Protein AF-A0A5C8I9U2-F1 (afdb_monomer)

pLDDT: mean 84.99, std 19.48, range [36.69,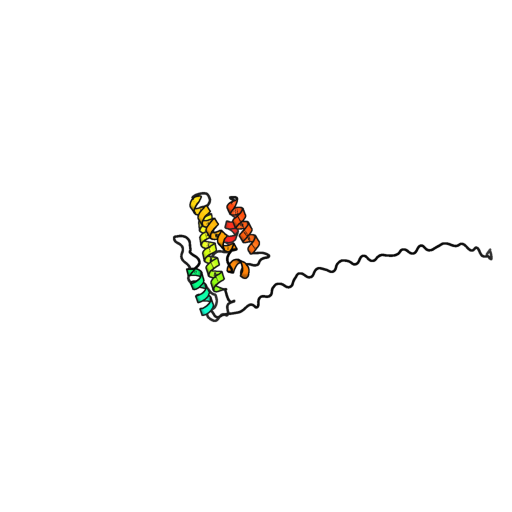 98.75]

Sequence (163 aa):
MRRIPLIGCALSAAVTLAACAVEAPDPVEPPPSAQGETTFTDFGSAVDEYWETADEFELPDGYSYPDPSFNDVSGSYQTGYGRGEAVRVWRCAWGTTYLTAFGEDPTTATEALEVFATIVDTDVFANSYDPASMQPVIRDAIERARLGDPSAMQSITDGGCPK

Foldseek 3Di:
DDDDDDDDDDDDDDDDDDDDDDDDPPPPDDPPDPPDPFDKDAPVQLQVLQVVLLVVQDAPPPDDDDRDPDDDNGDIGTVCNSNLVNVLARLLRLLVQLVVCQPPPPVSNVVSLVSSVCCLVDPCLVPVADPVPGNVLSVVCSVCVVVSHNPSSVVCNVVRHDD

Nearest PDB structures (foldseek):
  6yue-assembly1_A-2  TM=6.098E-01  e=3.152E+00  Escherichia coli K-12
  6xyn-assembly1_A-2  TM=5.085E-01  e=4.633E+00  Escherichia coli
  5jef-assembly1_B  TM=5.169E-01  e=5.773E+00  Escherichia coli K-12
  7wjh-assembly1_A  TM=2.257E-01  e=1.819E+00  Mus musculus

Secondary structure (DSSP, 8-state):
----------------------PPPPP-PPPP-------EEEHHHHHHHHHHHHHHSPPPTT--PPPP--S-TT-EEETTHHHHHHHHHHHHHHHHHHHHHTTT-HHHHHHHHHHHHGGGGSHHHHHHS-TTTHHHHHHHHHHHHHTT--HHHHHHHHHHS--

Structure (mmCIF, N/CA/C/O backbone):
data_AF-A0A5C8I9U2-F1
#
_entry.id   AF-A0A5C8I9U2-F1
#
loop_
_atom_site.group_PDB
_atom_site.id
_atom_site.type_symbol
_atom_site.label_atom_id
_atom_site.label_alt_id
_atom_site.label_comp_id
_atom_site.label_asym_id
_atom_site.label_entity_id
_atom_site.label_seq_id
_atom_site.pdbx_PDB_ins_code
_atom_site.Cartn_x
_atom_site.Cartn_y
_atom_site.Cartn_z
_atom_site.occupancy
_atom_site.B_iso_or_equiv
_atom_site.auth_seq_id
_atom_site.auth_comp_id
_atom_site.auth_asym_id
_atom_site.auth_atom_id
_atom_site.pdbx_PDB_model_num
ATOM 1 N N . MET A 1 1 ? 35.712 92.011 17.748 1.00 41.16 1 MET A N 1
ATOM 2 C CA . MET A 1 1 ? 37.177 92.168 17.595 1.00 41.16 1 MET A CA 1
ATOM 3 C C . MET A 1 1 ? 37.837 90.831 17.896 1.00 41.16 1 MET A C 1
ATOM 5 O O . MET A 1 1 ? 37.570 90.257 18.945 1.00 41.16 1 MET A O 1
ATOM 9 N N . ARG A 1 2 ? 38.572 90.287 16.918 1.00 37.69 2 ARG A N 1
ATOM 10 C CA . ARG A 1 2 ? 39.183 88.946 16.944 1.00 37.69 2 ARG A CA 1
ATOM 11 C C . ARG A 1 2 ? 40.289 88.860 18.005 1.00 37.69 2 ARG A C 1
ATOM 13 O O . ARG A 1 2 ? 41.128 89.750 18.077 1.00 37.69 2 ARG A O 1
ATOM 20 N N . ARG A 1 3 ? 40.279 87.773 18.784 1.00 36.69 3 ARG A N 1
ATOM 21 C CA . ARG A 1 3 ? 41.359 87.334 19.682 1.00 36.69 3 ARG A CA 1
ATOM 22 C C . ARG A 1 3 ? 42.290 86.368 18.931 1.00 36.69 3 ARG A C 1
ATOM 24 O O . ARG A 1 3 ? 41.822 85.584 18.110 1.00 36.69 3 ARG A O 1
ATOM 31 N N . ILE A 1 4 ? 43.579 86.439 19.241 1.00 44.41 4 ILE A N 1
ATOM 32 C CA . ILE A 1 4 ? 44.686 85.541 18.851 1.00 44.41 4 ILE A CA 1
ATOM 33 C C . ILE A 1 4 ? 45.411 85.179 20.181 1.00 44.41 4 ILE A C 1
ATOM 35 O O . ILE A 1 4 ? 45.289 85.978 21.113 1.00 44.41 4 ILE A O 1
ATOM 39 N N . PRO A 1 5 ? 46.301 84.169 20.284 1.00 55.81 5 PRO A N 1
ATOM 40 C CA . PRO A 1 5 ? 46.206 82.702 20.151 1.00 55.81 5 PRO A CA 1
ATOM 41 C C . PRO A 1 5 ? 46.567 81.974 21.483 1.00 55.81 5 PRO A C 1
ATOM 43 O O . PRO A 1 5 ? 46.798 82.626 22.492 1.00 55.81 5 PRO A O 1
ATOM 46 N N . LEU A 1 6 ? 46.689 80.635 21.428 1.00 40.41 6 LEU A N 1
ATOM 47 C CA . LEU A 1 6 ? 47.690 79.752 22.085 1.00 40.41 6 LEU A CA 1
ATOM 48 C C . LEU A 1 6 ? 47.094 78.510 22.771 1.00 40.41 6 LEU A C 1
ATOM 50 O O . LEU A 1 6 ? 46.418 78.593 23.786 1.00 40.41 6 LEU A O 1
ATOM 54 N N . ILE A 1 7 ? 47.426 77.364 22.165 1.00 47.00 7 ILE A N 1
ATOM 55 C CA . ILE A 1 7 ? 47.997 76.142 22.757 1.00 47.00 7 ILE A CA 1
ATOM 56 C C . ILE A 1 7 ? 47.433 75.708 24.118 1.00 47.00 7 ILE A C 1
ATOM 58 O O . ILE A 1 7 ? 47.770 76.258 25.162 1.00 47.00 7 ILE A O 1
ATOM 62 N N . GLY A 1 8 ? 46.704 74.592 24.096 1.00 38.62 8 GLY A N 1
ATOM 63 C CA . GLY A 1 8 ? 46.398 73.784 25.270 1.00 38.62 8 GLY A CA 1
ATOM 64 C C . GLY A 1 8 ? 46.317 72.315 24.875 1.00 38.62 8 GLY A C 1
ATOM 65 O O . GLY A 1 8 ? 45.344 71.882 24.271 1.00 38.62 8 GLY A O 1
ATOM 66 N N . CYS A 1 9 ? 47.384 71.583 25.177 1.00 42.88 9 CYS A N 1
ATOM 67 C CA . CYS A 1 9 ? 47.501 70.137 25.060 1.00 42.88 9 CYS A CA 1
ATOM 68 C C . CYS A 1 9 ? 46.466 69.460 25.975 1.00 42.88 9 CYS A C 1
ATOM 70 O O . CYS A 1 9 ? 46.429 69.761 27.167 1.00 42.88 9 CYS A O 1
ATOM 72 N N . ALA A 1 10 ? 45.654 68.544 25.451 1.00 44.31 10 ALA A N 1
ATOM 73 C CA . ALA A 1 10 ? 44.863 67.636 26.274 1.00 44.31 10 ALA A CA 1
ATOM 74 C C . ALA A 1 10 ? 44.804 66.263 25.602 1.00 44.31 10 ALA A C 1
ATOM 76 O O . ALA A 1 10 ? 44.200 66.087 24.545 1.00 44.31 10 ALA A O 1
ATOM 77 N N . LEU A 1 11 ? 45.484 65.309 26.239 1.00 45.66 11 LEU A N 1
ATOM 78 C CA . LEU A 1 11 ? 45.373 63.880 25.992 1.00 45.66 11 LEU A CA 1
ATOM 79 C C . LEU A 1 11 ? 43.903 63.452 26.034 1.00 45.66 11 LEU A C 1
ATOM 81 O O . LEU A 1 11 ? 43.177 63.804 26.963 1.00 45.66 11 LEU A O 1
ATOM 85 N N . SER A 1 12 ? 43.493 62.596 25.106 1.00 43.91 12 SER A N 1
ATOM 86 C CA . SER A 1 12 ? 42.383 61.671 25.332 1.00 43.91 12 SER A CA 1
ATOM 87 C C . SER A 1 12 ? 42.635 60.402 24.532 1.00 43.91 12 SER A C 1
ATOM 89 O O . SER A 1 12 ? 42.753 60.423 23.310 1.00 43.91 12 SER A O 1
ATOM 91 N N . ALA A 1 13 ? 42.800 59.311 25.275 1.00 44.81 13 ALA A N 1
ATOM 92 C CA . ALA A 1 13 ? 42.999 57.966 24.777 1.00 44.81 13 ALA A CA 1
ATOM 93 C C . ALA A 1 13 ? 41.774 57.517 23.968 1.00 44.81 13 ALA A C 1
ATOM 95 O O . ALA A 1 13 ? 40.656 57.508 24.483 1.00 44.81 13 ALA A O 1
ATOM 96 N N . ALA A 1 14 ? 41.985 57.134 22.710 1.00 48.16 14 ALA A N 1
ATOM 97 C CA . ALA A 1 14 ? 40.967 56.464 21.917 1.00 48.16 14 ALA A CA 1
ATOM 98 C C . ALA A 1 14 ? 40.978 54.971 22.273 1.00 48.16 14 ALA A C 1
ATOM 100 O O . ALA A 1 14 ? 41.918 54.244 21.959 1.00 48.16 14 ALA A O 1
ATOM 101 N N . VAL A 1 15 ? 39.929 54.543 22.971 1.00 48.91 15 VAL A N 1
ATOM 102 C CA . VAL A 1 15 ? 39.590 53.141 23.223 1.00 48.91 15 VAL A CA 1
ATOM 103 C C . VAL A 1 15 ? 39.311 52.474 21.874 1.00 48.91 15 VAL A C 1
ATOM 105 O O . VAL A 1 15 ? 38.362 52.841 21.183 1.00 48.91 15 VAL A O 1
ATOM 108 N N . THR A 1 16 ? 40.137 51.510 21.473 1.00 52.38 16 THR A N 1
ATOM 109 C CA . THR A 1 16 ? 39.887 50.690 20.284 1.00 52.38 16 THR A CA 1
ATOM 110 C C . THR A 1 16 ? 38.820 49.652 20.611 1.00 52.38 16 THR A C 1
ATOM 112 O O . THR A 1 16 ? 39.087 48.687 21.326 1.00 52.38 16 THR A O 1
ATOM 115 N N . LEU A 1 17 ? 37.607 49.853 20.097 1.00 49.97 17 LEU A N 1
ATOM 116 C CA . LEU A 1 17 ? 36.576 48.819 20.051 1.00 49.97 17 LEU A CA 1
ATOM 117 C C . LEU A 1 17 ? 37.021 47.738 19.059 1.00 49.97 17 LEU A C 1
ATOM 119 O O . LEU A 1 17 ? 36.968 47.932 17.846 1.00 49.97 17 LEU A O 1
ATOM 123 N N . ALA A 1 18 ? 37.485 46.607 19.589 1.00 49.78 18 ALA A N 1
ATOM 124 C CA . ALA A 1 18 ? 37.648 45.377 18.833 1.00 49.78 18 ALA A CA 1
ATOM 125 C C . ALA A 1 18 ? 36.252 44.867 18.441 1.00 49.78 18 ALA A C 1
ATOM 127 O O . ALA A 1 18 ? 35.502 44.367 19.277 1.00 49.78 18 ALA A O 1
ATOM 128 N N . ALA A 1 19 ? 35.884 45.044 17.174 1.00 46.66 19 ALA A N 1
ATOM 129 C CA . ALA A 1 19 ? 34.732 44.378 16.590 1.00 46.66 19 ALA A CA 1
ATOM 130 C C . ALA A 1 19 ? 35.114 42.913 16.333 1.00 46.66 19 ALA A C 1
ATOM 132 O O . ALA A 1 19 ? 35.818 42.613 15.371 1.00 46.66 19 ALA A O 1
ATOM 133 N N . CYS A 1 20 ? 34.683 42.001 17.204 1.00 47.47 20 CYS A N 1
ATOM 134 C CA . CYS A 1 20 ? 34.668 40.581 16.872 1.00 47.47 20 CYS A CA 1
ATOM 135 C C . CYS A 1 20 ? 33.557 40.360 15.842 1.00 47.47 20 CYS A C 1
ATOM 137 O O . CYS A 1 20 ? 32.375 40.462 16.171 1.00 47.47 20 CYS A O 1
ATOM 139 N N . ALA A 1 21 ? 33.939 40.094 14.596 1.00 52.28 21 ALA A N 1
ATOM 140 C CA . ALA A 1 21 ? 33.034 39.527 13.613 1.00 52.28 21 ALA A CA 1
ATOM 141 C C . ALA A 1 21 ? 32.638 38.127 14.101 1.00 52.28 21 ALA A C 1
ATOM 143 O O . ALA A 1 21 ? 33.490 37.254 14.248 1.00 52.28 21 ALA A O 1
ATOM 144 N N . VAL A 1 22 ? 31.358 37.935 14.417 1.00 55.78 22 VAL A N 1
ATOM 145 C CA . VAL A 1 22 ? 30.784 36.597 14.550 1.00 55.78 22 VAL A CA 1
ATOM 146 C C . VAL A 1 22 ? 30.553 36.092 13.131 1.00 55.78 22 VAL A C 1
ATOM 148 O O . VAL A 1 22 ? 29.721 36.625 12.399 1.00 55.78 22 VAL A O 1
ATOM 151 N N . GLU A 1 23 ? 31.371 35.135 12.708 1.00 53.09 23 GLU A N 1
ATOM 152 C CA . GLU A 1 23 ? 31.160 34.386 11.474 1.00 53.09 23 GLU A CA 1
ATOM 153 C C . GLU A 1 23 ? 29.807 33.675 11.608 1.00 53.09 23 GLU A C 1
ATOM 155 O O . GLU A 1 23 ? 29.576 32.922 12.558 1.00 53.09 23 GLU A O 1
ATOM 160 N N . ALA A 1 24 ? 28.863 34.000 10.724 1.00 62.84 24 ALA A N 1
ATOM 161 C CA . ALA A 1 24 ? 27.627 33.241 10.628 1.00 62.84 24 ALA A CA 1
ATOM 162 C C . ALA A 1 24 ? 27.997 31.816 10.185 1.00 62.84 24 ALA A C 1
ATOM 164 O O . ALA A 1 24 ? 28.812 31.689 9.271 1.00 62.84 24 ALA A O 1
ATOM 165 N N . PRO A 1 25 ? 27.447 30.757 10.804 1.00 57.41 25 PRO A N 1
ATOM 166 C CA . PRO A 1 25 ? 27.658 29.411 10.295 1.00 57.41 25 PRO A CA 1
ATOM 167 C C . PRO A 1 25 ? 27.142 29.349 8.856 1.00 57.41 25 PRO A C 1
ATOM 169 O O . PRO A 1 25 ? 26.050 29.853 8.570 1.00 57.41 25 PRO A O 1
ATOM 172 N N . ASP A 1 26 ? 27.946 28.765 7.969 1.00 60.09 26 ASP A N 1
ATOM 173 C CA . ASP A 1 26 ? 27.575 28.539 6.578 1.00 60.09 26 ASP A CA 1
ATOM 174 C C . ASP A 1 26 ? 26.189 27.876 6.489 1.00 60.09 26 ASP A C 1
ATOM 176 O O . ASP A 1 26 ? 25.850 27.034 7.335 1.00 60.09 26 ASP A O 1
ATOM 180 N N . PRO A 1 27 ? 25.364 28.225 5.483 1.00 62.94 27 PRO A N 1
ATOM 181 C CA . PRO A 1 27 ? 24.140 27.490 5.220 1.00 62.94 27 PRO A CA 1
ATOM 182 C C . PRO A 1 27 ? 24.511 26.021 5.014 1.00 62.94 27 PRO A C 1
ATOM 184 O O . PRO A 1 27 ? 25.285 25.697 4.117 1.00 62.94 27 PRO A O 1
ATOM 187 N N . VAL A 1 28 ? 23.975 25.135 5.855 1.00 65.06 28 VAL A N 1
ATOM 188 C CA . VAL A 1 28 ? 24.102 23.691 5.659 1.00 65.06 28 VAL A CA 1
ATOM 189 C C . VAL A 1 28 ? 23.415 23.371 4.337 1.00 65.06 28 VAL A C 1
ATOM 191 O O . VAL A 1 28 ? 22.186 23.404 4.252 1.00 65.06 28 VAL A O 1
ATOM 194 N N . GLU A 1 29 ? 24.206 23.124 3.292 1.00 59.38 29 GLU A N 1
ATOM 195 C CA . GLU A 1 29 ? 23.687 22.580 2.044 1.00 59.38 29 GLU A CA 1
ATOM 196 C C . GLU A 1 29 ? 22.969 21.265 2.379 1.00 59.38 29 GLU A C 1
ATOM 198 O O . GLU A 1 29 ? 23.540 20.420 3.081 1.00 59.38 29 GLU A O 1
ATOM 203 N N . PRO A 1 30 ? 21.704 21.083 1.955 1.00 63.03 30 PRO A N 1
ATOM 204 C CA . PRO A 1 30 ? 21.040 19.806 2.140 1.00 63.03 30 PRO A CA 1
ATOM 205 C C . PRO A 1 30 ? 21.896 18.720 1.475 1.00 63.03 30 PRO A C 1
ATOM 207 O O . PRO A 1 30 ? 22.468 18.970 0.408 1.00 63.03 30 PRO A O 1
ATOM 210 N N . PRO A 1 31 ? 22.022 17.529 2.089 1.00 57.94 31 PRO A N 1
ATOM 211 C CA . PRO A 1 31 ? 22.782 16.448 1.482 1.00 57.94 31 PRO A CA 1
ATOM 212 C C . PRO A 1 31 ? 22.237 16.194 0.071 1.00 57.94 31 PRO A C 1
ATOM 214 O O . PRO A 1 31 ? 21.021 16.294 -0.129 1.0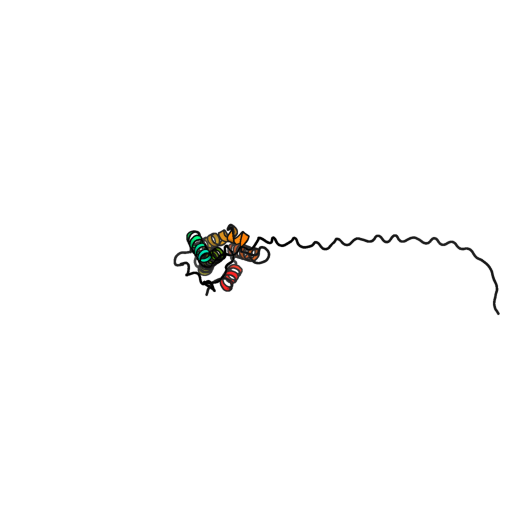0 57.94 31 PRO A O 1
ATOM 217 N N . PRO A 1 32 ? 23.103 15.885 -0.910 1.00 51.41 32 PRO A N 1
ATOM 218 C CA . PRO A 1 32 ? 22.634 15.546 -2.241 1.00 51.41 32 PRO A CA 1
ATOM 219 C C . PRO A 1 32 ? 21.628 14.406 -2.103 1.00 51.41 32 PRO A C 1
ATOM 221 O O . PRO A 1 32 ? 21.931 13.386 -1.478 1.00 51.41 32 PRO A O 1
ATOM 224 N N . SER A 1 33 ? 20.423 14.598 -2.648 1.00 52.72 33 SER A N 1
ATOM 225 C CA . SER A 1 33 ? 19.446 13.524 -2.794 1.00 52.72 33 SER A CA 1
ATOM 226 C C . SER A 1 33 ? 20.183 12.315 -3.355 1.00 52.72 33 SER A C 1
ATOM 228 O O . SER A 1 33 ? 20.917 12.462 -4.333 1.00 52.72 33 SER A O 1
ATOM 230 N N . ALA A 1 34 ? 20.050 11.152 -2.720 1.00 48.09 34 ALA A N 1
ATOM 231 C CA . ALA A 1 34 ? 20.630 9.921 -3.230 1.00 48.09 34 ALA A CA 1
ATOM 232 C C . ALA A 1 34 ? 20.026 9.657 -4.617 1.00 48.09 34 ALA A C 1
ATOM 234 O O . ALA A 1 34 ? 18.915 9.151 -4.744 1.00 48.09 34 ALA A O 1
ATOM 235 N N . GLN A 1 35 ? 20.730 10.085 -5.661 1.00 45.53 35 GLN A N 1
ATOM 236 C CA . GLN A 1 35 ? 20.376 9.829 -7.046 1.00 45.53 35 GLN A CA 1
ATOM 237 C C . GLN A 1 35 ? 20.776 8.383 -7.323 1.00 45.53 35 GLN A C 1
ATOM 239 O O . GLN A 1 35 ? 21.864 8.116 -7.827 1.00 45.53 35 GLN A O 1
ATOM 244 N N . GLY A 1 36 ? 19.925 7.437 -6.921 1.00 55.69 36 GLY A N 1
ATOM 245 C CA . GLY A 1 36 ? 19.973 6.105 -7.509 1.00 55.69 36 GLY A CA 1
ATOM 246 C C . GLY A 1 36 ? 19.811 6.268 -9.017 1.00 55.69 36 GLY A C 1
ATOM 247 O O . GLY A 1 36 ? 18.911 6.985 -9.461 1.00 55.69 36 GLY A O 1
ATOM 248 N N . GLU A 1 37 ? 20.712 5.682 -9.806 1.00 62.75 37 GLU A N 1
ATOM 249 C CA . GLU A 1 37 ? 20.585 5.706 -11.261 1.00 62.75 37 GLU A CA 1
ATOM 250 C C . GLU A 1 37 ? 19.232 5.090 -11.631 1.00 62.75 37 GLU A C 1
ATOM 252 O O . GLU A 1 37 ? 18.994 3.901 -11.424 1.00 62.75 37 GLU A O 1
ATOM 257 N N . THR A 1 38 ? 18.310 5.918 -12.123 1.00 76.56 38 THR A N 1
ATOM 258 C CA . THR A 1 38 ? 17.012 5.438 -12.593 1.00 76.56 38 THR A CA 1
ATOM 259 C C . THR A 1 38 ? 17.254 4.615 -13.850 1.00 76.56 38 THR A C 1
ATOM 261 O O . THR A 1 38 ? 17.631 5.157 -14.891 1.00 76.56 38 THR A O 1
ATOM 264 N N . THR A 1 39 ? 17.068 3.302 -13.747 1.00 90.81 39 THR A N 1
ATOM 265 C CA . THR A 1 39 ? 17.128 2.393 -14.891 1.00 90.81 39 THR A CA 1
ATOM 266 C C . THR A 1 39 ? 15.741 2.230 -15.498 1.00 90.81 39 THR A C 1
ATOM 268 O O . THR A 1 39 ? 14.724 2.399 -14.821 1.00 90.81 39 THR A O 1
ATOM 271 N N . PHE A 1 40 ? 15.710 1.947 -16.797 1.00 94.00 40 PHE A N 1
ATOM 272 C CA . PHE A 1 40 ? 14.480 1.802 -17.561 1.00 94.00 40 PHE A CA 1
ATOM 273 C C . PHE A 1 40 ? 14.417 0.434 -18.242 1.00 94.00 40 PHE A C 1
ATOM 275 O O . PHE A 1 40 ? 15.450 -0.117 -18.626 1.00 94.00 40 PHE A O 1
ATOM 282 N N . THR A 1 41 ? 13.200 -0.065 -18.418 1.00 94.25 41 THR A N 1
ATOM 283 C CA . THR A 1 41 ? 12.862 -1.362 -18.997 1.00 94.25 41 THR A CA 1
ATOM 284 C C . THR A 1 41 ? 11.687 -1.242 -19.974 1.00 94.25 41 THR A C 1
ATOM 286 O O . THR A 1 41 ? 11.048 -0.189 -20.078 1.00 94.25 41 THR A O 1
ATOM 289 N N . ASP A 1 42 ? 11.423 -2.295 -20.740 1.00 94.69 42 ASP A N 1
ATOM 290 C CA . ASP A 1 42 ? 10.317 -2.345 -21.696 1.00 94.69 42 ASP A CA 1
ATOM 291 C C . ASP A 1 42 ? 8.989 -2.779 -21.045 1.00 94.69 42 ASP A C 1
ATOM 293 O O . ASP A 1 42 ? 8.939 -3.218 -19.896 1.00 94.69 42 ASP A O 1
ATOM 297 N N . PHE A 1 43 ? 7.894 -2.658 -21.801 1.00 94.62 43 PHE A N 1
ATOM 298 C CA . PHE A 1 43 ? 6.555 -3.039 -21.348 1.00 94.62 43 PHE A CA 1
ATOM 299 C C . PHE A 1 43 ? 6.455 -4.503 -20.901 1.00 94.62 43 PHE A C 1
ATOM 301 O O . PHE A 1 43 ? 5.823 -4.769 -19.883 1.00 94.62 43 PHE A O 1
ATOM 308 N N . GLY A 1 44 ? 7.056 -5.443 -21.640 1.00 95.50 44 GLY A N 1
ATOM 309 C CA . GLY A 1 44 ? 6.986 -6.868 -21.311 1.00 95.50 44 GLY A CA 1
ATOM 310 C C . GLY A 1 44 ? 7.623 -7.141 -19.955 1.00 95.50 44 GLY A C 1
ATOM 311 O O . GLY A 1 44 ? 6.978 -7.702 -19.078 1.00 95.50 44 GLY A O 1
ATOM 312 N N . SER A 1 45 ? 8.825 -6.608 -19.745 1.00 96.50 45 SER A N 1
ATOM 313 C CA . SER A 1 45 ? 9.523 -6.699 -18.461 1.00 96.50 45 SER A CA 1
ATOM 314 C C . SER A 1 45 ? 8.730 -6.076 -17.301 1.00 96.50 45 SER A C 1
ATOM 316 O O . SER A 1 45 ? 8.678 -6.648 -16.218 1.00 96.50 45 SER A O 1
ATOM 318 N N . ALA A 1 46 ? 8.070 -4.929 -17.507 1.00 96.25 46 ALA A N 1
ATOM 319 C CA . ALA A 1 46 ? 7.218 -4.328 -16.476 1.00 96.25 46 ALA A CA 1
ATOM 320 C C . ALA A 1 46 ? 5.967 -5.179 -16.172 1.00 96.25 46 ALA A C 1
ATOM 322 O O . ALA A 1 46 ? 5.496 -5.208 -15.037 1.00 96.25 46 ALA A O 1
ATOM 323 N N . VAL A 1 47 ? 5.400 -5.861 -17.172 1.00 97.00 47 VAL A N 1
ATOM 324 C CA . VAL A 1 47 ? 4.274 -6.789 -16.971 1.00 97.00 47 VAL A CA 1
ATOM 325 C C . VAL A 1 47 ? 4.726 -8.040 -16.220 1.00 97.00 47 VAL A C 1
ATOM 327 O O . VAL A 1 47 ? 4.013 -8.485 -15.321 1.00 97.00 47 VAL A O 1
ATOM 330 N N . ASP A 1 48 ? 5.909 -8.567 -16.532 1.00 97.62 48 ASP A N 1
ATOM 331 C CA . ASP A 1 48 ? 6.490 -9.704 -15.814 1.00 97.62 48 ASP A CA 1
ATOM 332 C C . ASP A 1 48 ? 6.740 -9.339 -14.340 1.00 97.62 48 ASP A C 1
ATOM 334 O O . ASP A 1 48 ? 6.272 -10.048 -13.452 1.00 97.62 48 ASP A O 1
ATOM 338 N N . GLU A 1 49 ? 7.340 -8.171 -14.061 1.00 96.94 49 GLU A N 1
ATOM 339 C CA . GLU A 1 49 ? 7.512 -7.658 -12.690 1.00 96.94 49 GLU A CA 1
ATOM 340 C C . GLU A 1 49 ? 6.186 -7.596 -11.912 1.00 96.94 49 GLU A C 1
ATOM 342 O O . GLU A 1 49 ? 6.151 -7.894 -10.716 1.00 96.94 49 GLU A O 1
ATOM 347 N N . TYR A 1 50 ? 5.099 -7.176 -12.570 1.00 97.62 50 TYR A N 1
ATOM 348 C CA . TYR A 1 50 ? 3.778 -7.081 -11.950 1.00 97.62 50 TYR A CA 1
ATOM 349 C C . TYR A 1 50 ? 3.253 -8.455 -11.532 1.00 97.62 50 TYR A C 1
ATOM 351 O O . TYR A 1 50 ? 2.840 -8.621 -10.385 1.00 97.62 50 TYR A O 1
ATOM 359 N N . TRP A 1 51 ? 3.284 -9.437 -12.436 1.00 98.25 51 TRP A N 1
ATOM 360 C CA . TRP A 1 51 ? 2.740 -10.765 -12.154 1.00 98.25 51 TRP A CA 1
ATOM 361 C C . TRP A 1 51 ? 3.619 -11.580 -11.204 1.00 98.25 51 TRP A C 1
ATOM 363 O O . TRP A 1 51 ? 3.078 -12.233 -10.319 1.00 98.25 51 TRP A O 1
ATOM 373 N N . GLU A 1 52 ? 4.947 -11.474 -11.297 1.00 98.00 52 GLU A N 1
ATOM 374 C CA . GLU A 1 52 ? 5.855 -12.084 -10.312 1.00 98.00 52 GLU A CA 1
ATOM 375 C C . GLU A 1 52 ? 5.586 -11.541 -8.902 1.00 98.00 52 GLU A C 1
ATOM 377 O O . GLU A 1 52 ? 5.498 -12.297 -7.940 1.00 98.00 52 GLU A O 1
ATOM 382 N N . THR A 1 53 ? 5.374 -10.228 -8.779 1.00 97.62 53 THR A N 1
ATOM 383 C CA . THR A 1 53 ? 5.029 -9.613 -7.490 1.00 97.62 53 THR A CA 1
ATOM 384 C C . THR A 1 53 ? 3.629 -10.025 -7.026 1.00 97.62 53 THR A C 1
ATOM 386 O O . THR A 1 53 ? 3.407 -10.224 -5.835 1.00 97.62 53 THR A O 1
ATOM 389 N N . ALA A 1 54 ? 2.670 -10.165 -7.943 1.00 97.62 54 ALA A N 1
ATOM 390 C CA . ALA A 1 54 ? 1.317 -10.614 -7.621 1.00 97.62 54 ALA A CA 1
ATOM 391 C C . ALA A 1 54 ? 1.280 -12.044 -7.051 1.00 97.62 54 ALA A C 1
ATOM 393 O O . ALA A 1 54 ? 0.438 -12.334 -6.203 1.00 97.62 54 ALA A O 1
ATOM 394 N N . ASP A 1 55 ? 2.207 -12.910 -7.467 1.00 97.31 55 ASP A N 1
ATOM 395 C CA . ASP A 1 55 ? 2.355 -14.262 -6.915 1.00 97.31 55 ASP A CA 1
ATOM 396 C C . ASP A 1 55 ? 2.936 -14.260 -5.484 1.00 97.31 55 ASP A C 1
ATOM 398 O O . ASP A 1 55 ? 2.689 -15.190 -4.715 1.00 97.31 55 ASP A O 1
ATOM 402 N N . GLU A 1 56 ? 3.692 -13.224 -5.106 1.00 96.00 56 GLU A N 1
ATOM 403 C CA . GLU A 1 56 ? 4.287 -13.077 -3.768 1.00 96.00 56 GLU A CA 1
ATOM 404 C C . GLU A 1 56 ? 3.352 -12.384 -2.762 1.00 96.00 56 GLU A C 1
ATOM 406 O O . GLU A 1 56 ? 3.419 -12.648 -1.558 1.00 96.00 56 GLU A O 1
ATOM 411 N N . PHE A 1 57 ? 2.489 -11.485 -3.237 1.00 97.12 57 PHE A N 1
ATOM 412 C CA . PHE A 1 57 ? 1.641 -10.633 -2.405 1.00 97.12 57 PHE A CA 1
ATOM 413 C C . PHE A 1 57 ? 0.186 -11.126 -2.395 1.00 97.12 57 PHE A C 1
ATOM 415 O O . PHE A 1 57 ? -0.656 -10.698 -3.177 1.00 97.12 57 PHE A O 1
ATOM 422 N N . GLU A 1 58 ? -0.151 -12.005 -1.452 1.00 97.62 58 GLU A N 1
ATOM 423 C CA . GLU A 1 58 ? -1.503 -12.570 -1.364 1.00 97.62 58 GLU A CA 1
ATOM 424 C C . GLU A 1 58 ? -2.577 -11.499 -1.077 1.00 97.62 58 GLU A C 1
ATOM 426 O O . GLU A 1 58 ? -2.461 -10.675 -0.159 1.00 97.62 58 GLU A O 1
ATOM 431 N N . LEU A 1 59 ? -3.647 -11.520 -1.877 1.00 98.31 59 LEU A N 1
ATOM 432 C CA . LEU A 1 59 ? -4.818 -10.660 -1.710 1.00 98.31 59 LEU A CA 1
ATOM 433 C C . LEU A 1 59 ? -5.811 -11.256 -0.697 1.00 98.31 59 LEU A C 1
ATOM 435 O O . LEU A 1 59 ? -5.854 -12.473 -0.527 1.00 98.31 59 LEU A O 1
ATOM 439 N N . PRO A 1 60 ? -6.652 -10.421 -0.059 1.00 97.88 60 PRO A N 1
ATOM 440 C CA . PRO A 1 60 ? -7.728 -10.915 0.790 1.00 97.88 60 PRO A CA 1
ATOM 441 C C . PRO A 1 60 ? -8.745 -11.745 -0.004 1.00 97.88 60 PRO A C 1
ATOM 443 O O . PRO A 1 60 ? -8.915 -11.568 -1.214 1.00 97.88 60 PRO A O 1
ATOM 446 N N . ASP A 1 61 ? -9.475 -12.611 0.699 1.00 95.25 61 ASP A N 1
ATOM 447 C CA . ASP A 1 61 ? -10.512 -13.453 0.101 1.00 95.25 61 ASP A CA 1
ATOM 448 C C . ASP A 1 61 ? -11.497 -12.640 -0.755 1.00 95.25 61 ASP A C 1
ATOM 450 O O . ASP A 1 61 ? -12.025 -11.604 -0.346 1.00 95.25 61 ASP A O 1
ATOM 454 N N . GLY A 1 62 ? -11.770 -13.139 -1.962 1.00 94.50 62 GLY A N 1
ATOM 455 C CA . GLY A 1 62 ? -12.694 -12.507 -2.907 1.00 94.50 62 GLY A CA 1
ATOM 456 C C . GLY A 1 62 ? -12.090 -11.389 -3.763 1.00 94.50 62 GLY A C 1
ATOM 457 O O . GLY A 1 62 ? -12.798 -10.860 -4.621 1.00 94.50 62 GLY A O 1
ATOM 458 N N . TYR A 1 63 ? -10.808 -11.058 -3.587 1.00 96.69 63 TYR A N 1
ATOM 459 C CA . TYR A 1 63 ? -10.076 -10.148 -4.466 1.00 96.69 63 TYR A CA 1
ATOM 460 C C . TYR A 1 63 ? -9.261 -10.914 -5.514 1.00 96.69 63 TYR A C 1
ATOM 462 O O . TYR A 1 63 ? -8.886 -12.070 -5.337 1.00 96.69 63 TYR A O 1
ATOM 470 N N . SER A 1 64 ? -8.971 -10.239 -6.622 1.00 96.81 64 SER A N 1
ATOM 471 C CA . SER A 1 64 ? -8.075 -10.724 -7.669 1.00 96.81 64 SER A CA 1
ATOM 472 C C . SER A 1 64 ? -7.276 -9.561 -8.233 1.00 96.81 64 SER A C 1
ATOM 474 O O . SER A 1 64 ? -7.810 -8.456 -8.369 1.00 96.81 64 SER A O 1
ATOM 476 N N . TYR A 1 65 ? -6.029 -9.815 -8.613 1.00 96.75 65 TYR A N 1
ATOM 477 C CA . TYR A 1 65 ? -5.242 -8.837 -9.348 1.00 96.75 65 TYR A CA 1
ATOM 478 C C . TYR A 1 65 ? -5.909 -8.528 -10.697 1.00 96.75 65 TYR A C 1
ATOM 480 O O . TYR A 1 65 ? -6.274 -9.462 -11.416 1.00 96.75 65 TYR A O 1
ATOM 488 N N . PRO A 1 66 ? -6.108 -7.244 -11.049 1.00 94.94 66 PRO A N 1
ATOM 489 C CA . PRO A 1 66 ? -6.546 -6.875 -12.387 1.00 94.94 66 PRO A CA 1
ATOM 490 C C . PRO A 1 66 ? -5.399 -7.055 -13.387 1.00 94.94 66 PRO A C 1
ATOM 492 O O . PRO A 1 66 ? -4.229 -7.095 -13.001 1.00 94.94 66 PRO A O 1
ATOM 495 N N . ASP A 1 67 ? -5.728 -7.081 -14.678 1.00 93.75 67 ASP A N 1
ATOM 496 C CA . ASP A 1 67 ? -4.711 -6.913 -15.714 1.00 93.75 67 ASP A CA 1
ATOM 497 C C . ASP A 1 67 ? -4.002 -5.553 -15.542 1.00 93.75 67 ASP A C 1
ATOM 499 O O . ASP A 1 67 ? -4.669 -4.544 -15.270 1.00 93.75 67 ASP A O 1
ATOM 503 N N . PRO A 1 68 ? -2.668 -5.487 -15.711 1.00 90.81 68 PRO A N 1
ATOM 504 C CA . PRO A 1 68 ? -1.926 -4.242 -15.561 1.00 90.81 68 PRO A CA 1
ATOM 505 C C . PRO A 1 68 ? -2.364 -3.204 -16.604 1.00 90.81 68 PRO A C 1
ATOM 507 O O . PRO A 1 68 ? -2.244 -3.407 -17.814 1.00 90.81 68 PRO A O 1
ATOM 510 N N . SER A 1 69 ? -2.849 -2.051 -16.138 1.00 83.94 69 SER A N 1
ATOM 511 C CA . SER A 1 69 ? -3.328 -0.954 -16.989 1.00 83.94 69 SER A CA 1
ATOM 512 C C . SER A 1 69 ? -2.212 0.047 -17.315 1.00 83.94 69 SER A C 1
ATOM 514 O O . SER A 1 69 ? -2.299 1.225 -16.958 1.00 83.94 69 SER A O 1
ATOM 516 N N . PHE A 1 70 ? -1.126 -0.412 -17.937 1.00 89.25 70 PHE A N 1
ATOM 517 C CA . PHE A 1 70 ? -0.003 0.469 -18.273 1.00 89.25 70 PHE A CA 1
ATOM 518 C C . PHE A 1 70 ? -0.293 1.281 -19.545 1.00 89.25 70 PHE A C 1
ATOM 520 O O . PHE A 1 70 ? -0.938 0.805 -20.477 1.00 89.25 70 PHE A O 1
ATOM 527 N N . ASN A 1 71 ? 0.163 2.536 -19.574 1.00 77.88 71 ASN A N 1
ATOM 528 C CA . ASN A 1 71 ? -0.321 3.541 -20.528 1.00 77.88 71 ASN A CA 1
ATOM 529 C C . ASN A 1 71 ? 0.167 3.356 -21.976 1.00 77.88 71 ASN A C 1
ATOM 531 O O . ASN A 1 71 ? -0.469 3.872 -22.895 1.00 77.88 71 ASN A O 1
ATOM 535 N N . ASP A 1 72 ? 1.298 2.681 -22.193 1.00 83.88 72 ASP A N 1
ATOM 536 C CA . ASP A 1 72 ? 1.918 2.568 -23.517 1.00 83.88 72 ASP A CA 1
ATOM 537 C C . ASP A 1 72 ? 2.701 1.258 -23.673 1.00 83.88 72 ASP A C 1
ATOM 539 O O . ASP A 1 72 ? 3.746 1.059 -23.054 1.00 83.88 72 ASP A O 1
ATOM 543 N N . VAL A 1 73 ? 2.223 0.367 -24.543 1.00 82.56 73 VAL A N 1
ATOM 544 C CA . VAL A 1 73 ? 2.902 -0.903 -24.863 1.00 82.56 73 VAL A CA 1
ATOM 545 C C . VAL A 1 73 ? 4.245 -0.708 -25.576 1.00 82.56 73 VAL A C 1
ATOM 547 O O . VAL A 1 73 ? 5.081 -1.606 -25.571 1.00 82.56 73 VAL A O 1
ATOM 550 N N . SER A 1 74 ? 4.462 0.456 -26.193 1.00 83.06 74 SER A N 1
ATOM 551 C CA . SER A 1 74 ? 5.742 0.869 -26.782 1.00 83.06 74 SER A CA 1
ATOM 552 C C . SER A 1 74 ? 6.571 1.764 -25.853 1.00 83.06 74 SER A C 1
ATOM 554 O O . SER A 1 74 ? 7.638 2.242 -26.242 1.00 83.06 74 SER A O 1
ATOM 556 N N . GLY A 1 75 ? 6.074 1.989 -24.635 1.00 86.00 75 GLY A N 1
ATOM 557 C CA . GLY A 1 75 ? 6.673 2.865 -23.644 1.00 86.00 75 GLY A CA 1
ATOM 558 C C . GLY A 1 75 ? 7.929 2.285 -22.999 1.00 86.00 75 GLY A C 1
ATOM 559 O O . GLY A 1 75 ? 8.218 1.091 -23.070 1.00 86.00 75 GLY A O 1
ATOM 560 N N . SER A 1 76 ? 8.659 3.177 -22.334 1.00 91.69 76 SER A N 1
ATOM 561 C CA . SER A 1 76 ? 9.786 2.850 -21.466 1.00 91.69 76 SER A CA 1
ATOM 562 C C . SER A 1 76 ? 9.361 3.085 -20.021 1.00 91.69 76 SER A C 1
ATOM 564 O O . SER A 1 76 ? 8.882 4.173 -19.686 1.00 91.69 76 SER A O 1
ATOM 566 N N . TYR A 1 77 ? 9.513 2.069 -19.183 1.00 93.62 77 TYR A N 1
ATOM 567 C CA . TYR A 1 77 ? 9.082 2.063 -17.788 1.00 93.62 77 TYR A CA 1
ATOM 568 C C . TYR A 1 77 ? 10.296 2.107 -16.877 1.00 93.62 77 TYR A C 1
ATOM 570 O O . TYR A 1 77 ? 11.357 1.612 -17.236 1.00 93.62 77 TYR A O 1
ATOM 578 N N . GLN A 1 78 ? 10.168 2.702 -15.695 1.00 92.62 78 GLN A N 1
ATOM 579 C CA . GLN A 1 78 ? 11.222 2.571 -14.692 1.00 92.62 78 GLN A CA 1
ATOM 580 C C . GLN A 1 78 ? 11.292 1.113 -14.229 1.00 92.62 78 GLN A C 1
ATOM 582 O O . GLN A 1 78 ? 10.254 0.476 -14.052 1.00 92.62 78 GLN A O 1
ATOM 587 N N . THR A 1 79 ? 12.497 0.590 -14.021 1.00 93.31 79 THR A N 1
ATOM 588 C CA . THR A 1 79 ? 12.668 -0.730 -13.397 1.00 93.31 79 THR A CA 1
ATOM 589 C C . THR A 1 79 ? 11.965 -0.754 -12.039 1.00 93.31 79 THR A C 1
ATOM 591 O O . THR A 1 79 ? 12.130 0.176 -11.242 1.00 93.31 79 THR A O 1
ATOM 594 N N . GLY A 1 80 ? 11.189 -1.802 -11.769 1.00 93.44 80 GLY A N 1
ATOM 595 C CA . GLY A 1 80 ? 10.360 -1.928 -10.569 1.00 93.44 80 GLY A CA 1
ATOM 596 C C . GLY A 1 80 ? 8.987 -1.254 -10.666 1.00 93.44 80 GLY A C 1
ATOM 597 O O . GLY A 1 80 ? 8.233 -1.287 -9.691 1.00 93.44 80 GLY A O 1
ATOM 598 N N . TYR A 1 81 ? 8.630 -0.649 -11.805 1.00 93.56 81 TYR A N 1
ATOM 599 C CA . TYR A 1 81 ? 7.308 -0.046 -11.998 1.00 93.56 81 TYR A CA 1
ATOM 600 C C . TYR A 1 81 ? 6.185 -1.082 -11.859 1.00 93.56 81 TYR A C 1
ATOM 602 O O . TYR A 1 81 ? 5.205 -0.828 -11.155 1.00 93.56 81 TYR A O 1
ATOM 610 N N . GLY A 1 82 ? 6.346 -2.265 -12.464 1.00 95.44 82 GLY A N 1
ATOM 611 C CA . GLY A 1 82 ? 5.344 -3.331 -12.381 1.00 95.44 82 GLY A CA 1
ATOM 612 C C . GLY A 1 82 ? 5.141 -3.819 -10.952 1.00 95.44 82 GLY A C 1
ATOM 613 O O . GLY A 1 82 ? 4.009 -3.914 -10.472 1.00 95.44 82 GLY A O 1
ATOM 614 N N . ARG A 1 83 ? 6.251 -4.016 -10.234 1.00 96.19 83 ARG A N 1
ATOM 615 C CA . ARG A 1 83 ? 6.255 -4.362 -8.808 1.00 96.19 83 ARG A CA 1
ATOM 616 C C . ARG A 1 83 ? 5.508 -3.326 -7.966 1.00 96.19 83 ARG A C 1
ATOM 618 O O . ARG A 1 83 ? 4.686 -3.683 -7.124 1.00 96.19 83 ARG A O 1
ATOM 625 N N . GLY A 1 84 ? 5.761 -2.039 -8.207 1.00 94.50 84 GLY A N 1
ATOM 626 C CA . GLY A 1 84 ? 5.075 -0.945 -7.518 1.00 94.50 84 GLY A CA 1
ATOM 627 C C . GLY A 1 84 ? 3.557 -0.968 -7.727 1.00 94.50 84 GLY A C 1
ATOM 628 O O . GLY A 1 84 ? 2.802 -0.800 -6.766 1.00 94.50 84 GLY A O 1
ATOM 629 N N . GLU A 1 85 ? 3.101 -1.231 -8.953 1.00 95.00 85 GLU A N 1
ATOM 630 C CA . GLU A 1 85 ? 1.671 -1.339 -9.270 1.00 95.00 85 GLU A CA 1
ATOM 631 C C . GLU A 1 85 ? 1.011 -2.561 -8.612 1.00 95.00 85 GLU A C 1
ATOM 633 O O . GLU A 1 85 ? -0.087 -2.435 -8.064 1.00 95.00 85 GLU A O 1
ATOM 638 N N . ALA A 1 86 ? 1.685 -3.713 -8.570 1.00 96.81 86 ALA A N 1
ATOM 639 C CA . ALA A 1 86 ? 1.177 -4.897 -7.875 1.00 96.81 86 ALA A CA 1
ATOM 640 C C . ALA A 1 86 ? 1.045 -4.655 -6.359 1.00 96.81 86 ALA A C 1
ATOM 642 O O . ALA A 1 86 ? -0.021 -4.884 -5.777 1.00 96.81 86 ALA A O 1
ATOM 643 N N . VAL A 1 87 ? 2.071 -4.088 -5.711 1.00 96.81 87 VAL A N 1
ATOM 644 C CA . VAL A 1 87 ? 1.996 -3.727 -4.281 1.00 96.81 87 VAL A CA 1
ATOM 645 C C . VAL A 1 87 ? 0.924 -2.666 -4.026 1.00 96.81 87 VAL A C 1
ATOM 647 O O . VAL A 1 87 ? 0.264 -2.689 -2.984 1.00 96.81 87 VAL A O 1
ATOM 650 N N . ARG A 1 88 ? 0.688 -1.747 -4.971 1.00 95.19 88 ARG A N 1
ATOM 651 C CA . ARG A 1 88 ? -0.408 -0.775 -4.870 1.00 95.19 88 ARG A CA 1
ATOM 652 C C . ARG A 1 88 ? -1.767 -1.473 -4.827 1.00 95.19 88 ARG A C 1
ATOM 654 O O . ARG A 1 88 ? -2.559 -1.135 -3.947 1.00 95.19 88 ARG A O 1
ATOM 661 N N . VAL A 1 89 ? -2.028 -2.435 -5.716 1.00 96.81 89 VAL A N 1
ATOM 662 C CA . VAL A 1 89 ? -3.272 -3.234 -5.711 1.00 96.81 89 VAL A CA 1
ATOM 663 C C . VAL A 1 89 ? -3.428 -3.984 -4.390 1.00 96.81 89 VAL A C 1
ATOM 665 O O . VAL A 1 89 ? -4.474 -3.874 -3.749 1.00 96.81 89 VAL A O 1
ATOM 668 N N . TRP A 1 90 ? -2.374 -4.666 -3.943 1.00 98.19 90 TRP A N 1
ATOM 669 C CA . TRP A 1 90 ? -2.366 -5.404 -2.679 1.00 98.19 90 TRP A CA 1
ATOM 670 C C . TRP A 1 90 ? -2.694 -4.520 -1.474 1.00 98.19 90 TRP A C 1
ATOM 672 O O . TRP A 1 90 ? -3.624 -4.801 -0.714 1.00 98.19 90 TRP A O 1
ATOM 682 N N . ARG A 1 91 ? -2.002 -3.383 -1.350 1.00 97.12 91 ARG A N 1
ATOM 683 C CA . ARG A 1 91 ? -2.212 -2.408 -0.272 1.00 97.12 91 ARG A CA 1
ATOM 684 C C . ARG A 1 91 ? -3.647 -1.882 -0.281 1.00 97.12 91 ARG A C 1
ATOM 686 O O . ARG A 1 91 ? -4.253 -1.699 0.771 1.00 97.12 91 ARG A O 1
ATOM 693 N N . CYS A 1 92 ? -4.194 -1.636 -1.467 1.00 97.31 92 CYS A N 1
ATOM 694 C CA . CYS A 1 92 ? -5.561 -1.164 -1.634 1.00 97.31 92 CYS A CA 1
ATOM 695 C C . CYS A 1 92 ? -6.608 -2.195 -1.219 1.00 97.31 92 CYS A C 1
ATOM 697 O O . CYS A 1 92 ? -7.583 -1.829 -0.560 1.00 97.31 92 CYS A O 1
ATOM 699 N N . ALA A 1 93 ? -6.398 -3.466 -1.560 1.00 98.19 93 ALA A N 1
ATOM 700 C CA . ALA A 1 93 ? -7.289 -4.543 -1.153 1.00 98.19 93 ALA A CA 1
ATOM 701 C C . ALA A 1 93 ? -7.316 -4.681 0.376 1.00 98.19 93 ALA A C 1
ATOM 703 O O . ALA A 1 93 ? -8.383 -4.599 0.981 1.00 98.19 93 ALA A O 1
ATOM 704 N N . TRP A 1 94 ? -6.150 -4.767 1.023 1.00 98.62 94 TRP A N 1
ATOM 705 C CA . TRP A 1 94 ? -6.070 -4.887 2.483 1.00 98.62 94 TRP A CA 1
ATOM 706 C C . TRP A 1 94 ? -6.552 -3.640 3.230 1.00 98.62 94 TRP A C 1
ATOM 708 O O . TRP A 1 94 ? -7.260 -3.764 4.230 1.00 98.62 94 TRP A O 1
ATOM 718 N N . GLY A 1 95 ? -6.260 -2.440 2.717 1.00 98.19 95 GLY A N 1
ATOM 719 C CA . GLY A 1 95 ? -6.785 -1.188 3.271 1.00 98.19 95 GLY A CA 1
ATOM 720 C C . GLY A 1 95 ? -8.314 -1.131 3.204 1.00 98.19 95 GLY A C 1
ATOM 721 O O . GLY A 1 95 ? -8.966 -0.778 4.186 1.00 98.19 95 GLY A O 1
ATOM 722 N N . THR A 1 96 ? -8.900 -1.564 2.085 1.00 98.00 96 THR A N 1
ATOM 723 C CA . THR A 1 96 ? -10.361 -1.642 1.914 1.00 98.00 96 THR A CA 1
ATOM 724 C C . THR A 1 96 ? -10.984 -2.691 2.833 1.00 98.00 96 THR A C 1
ATOM 726 O O . THR A 1 96 ? -12.016 -2.420 3.453 1.00 98.00 96 THR A O 1
ATOM 729 N N . THR A 1 97 ? -10.357 -3.862 2.974 1.00 98.44 97 THR A N 1
ATOM 730 C CA . THR A 1 97 ? -10.804 -4.912 3.901 1.00 98.44 97 THR A CA 1
ATOM 731 C C . THR A 1 97 ? -10.797 -4.415 5.344 1.00 98.44 97 THR A C 1
ATOM 733 O O . THR A 1 97 ? -11.805 -4.564 6.036 1.00 98.44 97 THR A O 1
ATOM 736 N N . TYR A 1 98 ? -9.724 -3.744 5.780 1.00 98.62 98 TYR A N 1
ATOM 737 C CA . TYR A 1 98 ? -9.668 -3.117 7.103 1.00 98.62 98 TYR A CA 1
ATOM 738 C C . TYR A 1 98 ? -10.815 -2.119 7.302 1.00 98.62 98 TYR A C 1
ATOM 740 O O . TYR A 1 98 ? -11.550 -2.225 8.280 1.00 98.62 98 TYR A O 1
ATOM 748 N N . LEU A 1 99 ? -10.998 -1.176 6.370 1.00 98.31 99 LEU A N 1
ATOM 749 C CA . LEU A 1 99 ? -12.012 -0.121 6.490 1.00 98.31 99 LEU A CA 1
ATOM 750 C C . LEU A 1 99 ? -13.441 -0.673 6.481 1.00 98.31 99 LEU A C 1
ATOM 752 O O . LEU A 1 99 ? -14.297 -0.157 7.191 1.00 98.31 99 LEU A O 1
ATOM 756 N N . THR A 1 100 ? -13.692 -1.730 5.707 1.00 97.75 100 THR A N 1
ATOM 757 C CA . THR A 1 100 ? -15.007 -2.386 5.637 1.00 97.75 100 THR A CA 1
ATOM 758 C C . THR A 1 100 ? -15.331 -3.136 6.926 1.00 97.75 100 THR A C 1
ATOM 760 O O . THR A 1 100 ? -16.475 -3.130 7.371 1.00 97.75 100 THR A O 1
ATOM 763 N N . ALA A 1 101 ? -14.331 -3.777 7.534 1.00 98.25 101 ALA A N 1
ATOM 764 C CA . ALA A 1 101 ? -14.495 -4.513 8.783 1.00 98.25 101 ALA A CA 1
ATOM 765 C C . ALA A 1 101 ? -14.471 -3.601 10.024 1.00 98.25 101 ALA A C 1
ATOM 767 O O . ALA A 1 101 ? -14.957 -3.986 11.089 1.00 98.25 101 ALA A O 1
ATOM 768 N N . PHE A 1 102 ? -13.910 -2.393 9.921 1.00 97.88 102 PHE A N 1
ATOM 769 C CA . PHE A 1 102 ? -13.744 -1.488 11.053 1.00 97.88 102 PHE A CA 1
ATOM 770 C C . PHE A 1 102 ? -15.093 -1.113 11.692 1.00 97.88 102 PHE A C 1
ATOM 772 O O . PHE A 1 102 ? -15.929 -0.450 11.085 1.00 97.88 102 PHE A O 1
ATOM 779 N N . GLY A 1 103 ? -15.284 -1.511 12.954 1.00 96.06 103 GLY A N 1
ATOM 780 C CA . GLY A 1 103 ? -16.517 -1.282 13.718 1.00 96.06 103 GLY A CA 1
ATOM 781 C C . GLY A 1 103 ? -17.566 -2.395 13.602 1.00 96.06 103 GLY A C 1
ATOM 782 O O . GLY A 1 103 ? -18.456 -2.450 14.448 1.00 96.06 103 GLY A O 1
ATOM 783 N N . GLU A 1 104 ? -17.420 -3.304 12.636 1.00 97.62 104 GLU A N 1
ATOM 784 C CA . GLU A 1 104 ? -18.363 -4.399 12.364 1.00 97.62 104 GLU A CA 1
ATOM 785 C C . GLU A 1 104 ? -17.761 -5.775 12.711 1.00 97.62 104 GLU A C 1
ATOM 787 O O . GLU A 1 104 ? -18.385 -6.564 13.422 1.00 97.62 104 GLU A O 1
ATOM 792 N N . ASP A 1 105 ? -16.521 -6.041 12.281 1.00 98.31 105 ASP A N 1
ATOM 793 C CA . ASP A 1 105 ? -15.764 -7.269 12.556 1.00 98.31 105 ASP A CA 1
ATOM 794 C C . ASP A 1 105 ? -14.335 -6.936 13.038 1.00 98.31 105 ASP A C 1
ATOM 796 O O . ASP A 1 105 ? -13.412 -6.743 12.238 1.00 98.31 105 ASP A O 1
ATOM 800 N N . PRO A 1 106 ? -14.112 -6.863 14.365 1.00 97.38 106 PRO A N 1
ATOM 801 C CA . PRO A 1 106 ? -12.805 -6.529 14.924 1.00 97.38 106 PRO A CA 1
ATOM 802 C C . PRO A 1 106 ? -11.701 -7.540 14.592 1.00 97.38 106 PRO A C 1
ATOM 804 O O . PRO A 1 106 ? -10.528 -7.160 14.558 1.00 97.38 106 PRO A O 1
ATOM 807 N N . THR A 1 107 ? -12.047 -8.813 14.375 1.00 98.19 107 THR A N 1
ATOM 808 C CA . THR A 1 107 ? -11.065 -9.855 14.061 1.00 98.19 107 THR A CA 1
ATOM 809 C C . THR A 1 107 ? -10.537 -9.647 12.650 1.00 98.19 107 THR A C 1
ATOM 811 O O . THR A 1 107 ? -9.326 -9.490 12.488 1.00 98.19 107 THR A O 1
ATOM 814 N N . THR A 1 108 ? -11.428 -9.522 11.664 1.00 98.31 108 THR A N 1
ATOM 815 C CA . THR A 1 108 ? -11.037 -9.228 10.277 1.00 98.31 108 THR A CA 1
ATOM 816 C C . THR A 1 108 ? -10.337 -7.878 10.156 1.00 98.31 108 THR A C 1
ATOM 818 O O . THR A 1 108 ? -9.340 -7.773 9.446 1.00 98.31 108 THR A O 1
ATOM 821 N N . ALA A 1 109 ? -10.795 -6.848 10.874 1.00 98.56 109 ALA A N 1
ATOM 822 C CA . ALA A 1 109 ? -10.132 -5.546 10.854 1.00 98.56 109 ALA A CA 1
ATOM 823 C C . ALA A 1 109 ? -8.690 -5.636 11.383 1.00 98.56 109 ALA A C 1
ATOM 825 O O . ALA A 1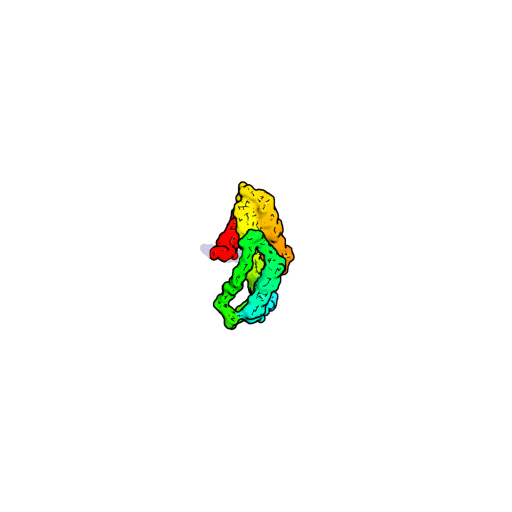 109 ? -7.771 -5.097 10.769 1.00 98.56 109 ALA A O 1
ATOM 826 N N . THR A 1 110 ? -8.472 -6.339 12.497 1.00 98.56 110 THR A N 1
ATOM 827 C CA . THR A 1 110 ? -7.126 -6.501 13.070 1.00 98.56 110 THR A CA 1
ATOM 828 C C . THR A 1 110 ? -6.212 -7.272 12.122 1.00 98.56 110 THR A C 1
ATOM 830 O O . THR A 1 110 ? -5.091 -6.839 11.875 1.00 98.56 110 THR A O 1
ATOM 833 N N . GLU A 1 111 ? -6.692 -8.380 11.559 1.00 98.50 111 GLU A N 1
ATOM 834 C CA . GLU A 1 111 ? -5.931 -9.179 10.597 1.00 98.50 111 GLU A CA 1
ATOM 835 C C . GLU A 1 111 ? -5.545 -8.358 9.362 1.00 98.50 111 GLU A C 1
A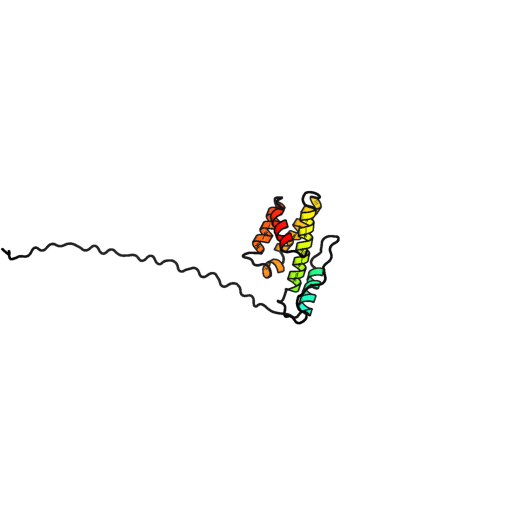TOM 837 O O . GLU A 1 111 ? -4.366 -8.274 9.021 1.00 98.50 111 GLU A O 1
ATOM 842 N N . ALA A 1 112 ? -6.512 -7.674 8.747 1.00 98.69 112 ALA A N 1
ATOM 843 C CA . ALA A 1 112 ? -6.271 -6.865 7.560 1.00 98.69 112 ALA A CA 1
ATOM 844 C C . ALA A 1 112 ? -5.279 -5.721 7.814 1.00 98.69 112 ALA A C 1
ATOM 846 O O . ALA A 1 112 ? -4.436 -5.435 6.962 1.00 98.69 112 ALA A O 1
ATOM 847 N N . LEU A 1 113 ? -5.351 -5.082 8.987 1.00 98.75 113 LEU A N 1
ATOM 848 C CA . LEU A 1 113 ? -4.411 -4.031 9.367 1.00 98.75 113 LEU A CA 1
ATOM 849 C C . LEU A 1 113 ? -2.992 -4.570 9.550 1.00 98.75 113 LEU A C 1
ATOM 851 O O . LEU A 1 113 ? -2.045 -3.932 9.097 1.00 98.75 113 LEU A O 1
ATOM 855 N N . GLU A 1 114 ? -2.830 -5.719 10.205 1.00 98.69 114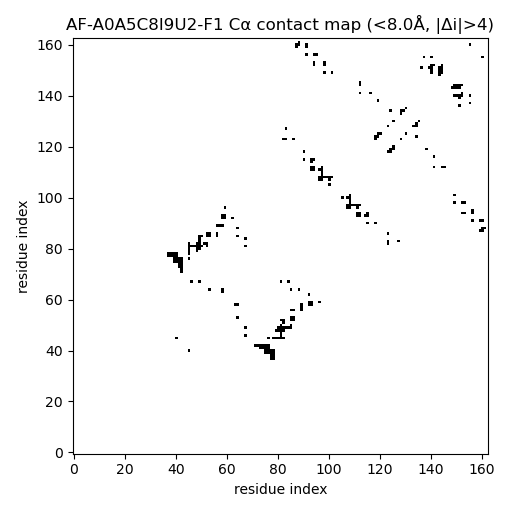 GLU A N 1
ATOM 856 C CA . GLU A 1 114 ? -1.501 -6.289 10.428 1.00 98.69 114 GLU A CA 1
ATOM 857 C C . GLU A 1 114 ? -0.881 -6.805 9.127 1.00 98.69 114 GLU A C 1
ATOM 859 O O . GLU A 1 114 ? 0.307 -6.575 8.904 1.00 98.69 114 GLU A O 1
ATOM 864 N N . VAL A 1 115 ? -1.675 -7.387 8.219 1.00 98.69 115 VAL A N 1
ATOM 865 C CA . VAL A 1 115 ? -1.193 -7.736 6.873 1.00 98.69 115 VAL A CA 1
ATOM 866 C C . VAL A 1 115 ? -0.794 -6.477 6.105 1.00 98.69 115 VAL A C 1
ATOM 868 O O . VAL A 1 115 ? 0.338 -6.405 5.631 1.00 98.69 115 VAL A O 1
ATOM 871 N N . PHE A 1 116 ? -1.646 -5.446 6.052 1.00 98.56 116 PHE A N 1
ATOM 872 C CA . PHE A 1 116 ? -1.309 -4.163 5.421 1.00 98.56 116 PHE A CA 1
ATOM 873 C C . PHE A 1 116 ? -0.013 -3.570 5.990 1.00 98.56 116 PHE A C 1
ATOM 875 O O . PHE A 1 116 ? 0.820 -3.052 5.244 1.00 98.56 116 PHE A O 1
ATOM 882 N N . ALA A 1 117 ? 0.164 -3.630 7.314 1.00 98.62 117 ALA A N 1
ATOM 883 C CA . ALA A 1 117 ? 1.297 -3.026 8.001 1.00 98.62 117 ALA A CA 1
ATOM 884 C C . ALA A 1 117 ? 2.643 -3.621 7.571 1.00 98.62 117 ALA A C 1
ATOM 886 O O . ALA A 1 117 ? 3.638 -2.899 7.616 1.00 98.62 117 ALA A O 1
ATOM 887 N N . THR A 1 118 ? 2.673 -4.865 7.078 1.00 98.38 118 THR A N 1
ATOM 888 C CA . THR A 1 118 ? 3.896 -5.498 6.548 1.00 98.38 118 THR A CA 1
ATOM 889 C C 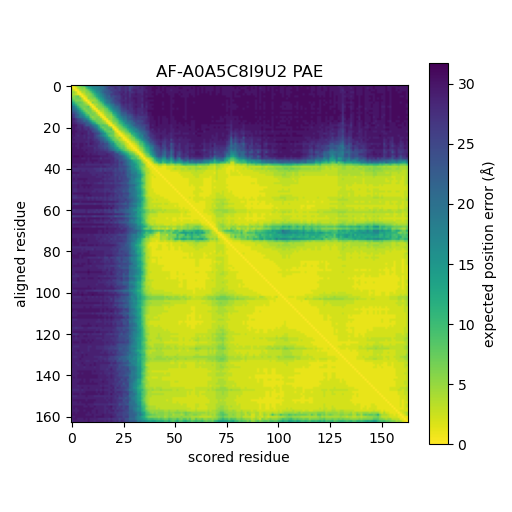. THR A 1 118 ? 4.502 -4.751 5.361 1.00 98.38 118 THR A C 1
ATOM 891 O O . THR A 1 118 ? 5.684 -4.931 5.071 1.00 98.38 118 THR A O 1
ATOM 894 N N . ILE A 1 119 ? 3.756 -3.840 4.717 1.00 97.12 119 ILE A N 1
ATOM 895 C CA . ILE A 1 119 ? 4.293 -3.008 3.637 1.00 97.12 119 ILE A CA 1
ATOM 896 C C . ILE A 1 119 ? 5.572 -2.284 4.049 1.00 97.12 119 ILE A C 1
ATOM 898 O O . ILE A 1 119 ? 6.475 -2.135 3.229 1.00 97.12 119 ILE A O 1
ATOM 902 N N . VAL A 1 120 ? 5.676 -1.857 5.312 1.00 97.69 120 VAL A N 1
ATOM 903 C CA . VAL A 1 120 ? 6.813 -1.056 5.785 1.00 97.69 120 VAL A CA 1
ATOM 904 C C . VAL A 1 120 ? 8.127 -1.836 5.820 1.00 97.69 120 VAL A C 1
ATOM 906 O O . VAL A 1 120 ? 9.187 -1.212 5.875 1.00 97.69 120 VAL A O 1
ATOM 909 N N . ASP A 1 121 ? 8.044 -3.165 5.751 1.00 97.06 121 ASP A N 1
ATOM 910 C CA . ASP A 1 121 ? 9.174 -4.091 5.751 1.00 97.06 121 ASP A CA 1
ATOM 911 C C . ASP A 1 121 ? 9.595 -4.511 4.327 1.00 97.06 121 ASP A C 1
ATOM 913 O O . ASP A 1 121 ? 10.575 -5.235 4.156 1.00 97.06 121 ASP A O 1
ATOM 917 N N . THR A 1 122 ? 8.882 -4.051 3.291 1.00 94.81 122 THR A N 1
ATOM 918 C CA . THR A 1 122 ? 9.156 -4.405 1.887 1.00 94.81 122 THR A CA 1
ATOM 919 C C . THR A 1 122 ? 10.252 -3.535 1.261 1.00 94.81 122 THR A C 1
ATOM 921 O O . THR A 1 122 ? 10.408 -2.351 1.581 1.00 94.81 122 THR A O 1
ATOM 924 N N . ASP A 1 123 ? 10.982 -4.095 0.292 1.00 93.25 123 ASP A N 1
ATOM 925 C CA . ASP A 1 123 ? 11.924 -3.339 -0.544 1.00 93.25 123 ASP A CA 1
ATOM 926 C C . ASP A 1 123 ? 11.204 -2.261 -1.367 1.00 93.25 123 ASP A C 1
ATOM 928 O O . ASP A 1 123 ? 11.742 -1.171 -1.565 1.00 93.25 123 ASP A O 1
ATOM 932 N N . VAL A 1 124 ? 9.970 -2.534 -1.797 1.00 92.50 124 VAL A N 1
ATOM 933 C CA . VAL A 1 124 ? 9.118 -1.582 -2.521 1.00 92.50 124 VAL A CA 1
ATOM 934 C C . VAL A 1 124 ? 8.865 -0.339 -1.686 1.00 92.50 124 VAL A C 1
ATOM 936 O O . VAL A 1 124 ? 9.008 0.780 -2.174 1.00 92.50 124 VAL A O 1
ATOM 939 N N . PHE A 1 125 ? 8.536 -0.497 -0.408 1.00 94.50 125 PHE A N 1
ATOM 940 C CA . PHE A 1 125 ? 8.338 0.653 0.463 1.00 94.50 125 PHE A CA 1
ATOM 941 C C . PHE A 1 125 ? 9.626 1.448 0.679 1.00 94.50 125 PHE A C 1
ATOM 943 O O . PHE A 1 125 ? 9.606 2.678 0.635 1.00 94.50 125 PHE A O 1
ATOM 950 N N . ALA A 1 126 ? 10.755 0.763 0.853 1.00 93.88 126 ALA A N 1
ATOM 951 C CA . ALA A 1 126 ? 12.043 1.422 1.032 1.00 93.88 126 ALA A CA 1
ATOM 952 C C . ALA A 1 126 ? 12.490 2.213 -0.212 1.00 93.88 126 ALA A C 1
ATOM 954 O O . ALA A 1 126 ? 13.045 3.303 -0.065 1.00 93.88 126 ALA A O 1
ATOM 955 N N . ASN A 1 127 ? 12.242 1.680 -1.414 1.00 89.31 127 ASN A N 1
ATOM 956 C CA . ASN A 1 127 ? 12.825 2.191 -2.658 1.00 89.31 127 ASN A CA 1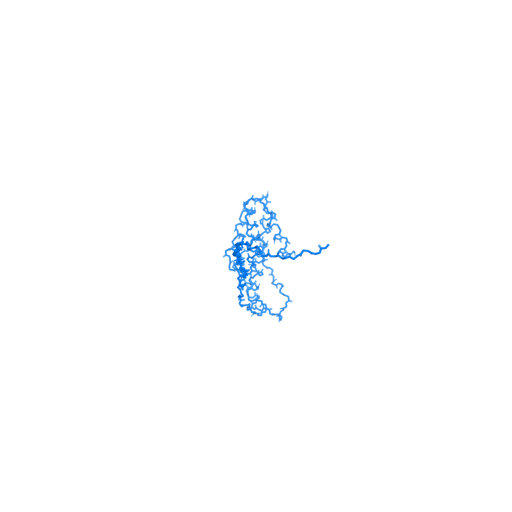
ATOM 957 C C . ASN A 1 127 ? 11.853 2.994 -3.536 1.00 89.31 127 ASN A C 1
ATOM 959 O O . ASN A 1 127 ? 12.298 3.852 -4.296 1.00 89.31 127 ASN A O 1
ATOM 963 N N . SER A 1 128 ? 10.546 2.740 -3.450 1.00 88.06 128 SER A N 1
ATOM 964 C CA . SER A 1 128 ? 9.536 3.350 -4.331 1.00 88.06 128 SER A CA 1
ATOM 965 C C . SER A 1 128 ? 8.679 4.411 -3.639 1.00 88.06 128 SER A C 1
ATOM 967 O O . SER A 1 128 ? 8.025 5.202 -4.318 1.00 88.06 128 SER A O 1
ATOM 969 N N . TYR A 1 129 ? 8.669 4.464 -2.304 1.00 91.19 129 TYR A N 1
ATOM 970 C CA . TYR A 1 129 ? 7.929 5.478 -1.552 1.00 91.19 129 TYR A CA 1
ATOM 971 C C . TYR A 1 129 ? 8.887 6.566 -1.084 1.00 91.19 129 TYR A C 1
ATOM 973 O O . TYR A 1 129 ? 9.862 6.290 -0.384 1.00 91.19 129 TYR A O 1
ATOM 981 N N . ASP A 1 130 ? 8.572 7.815 -1.429 1.00 93.06 130 ASP A N 1
ATOM 982 C CA . ASP A 1 130 ? 9.383 8.964 -1.038 1.00 93.06 130 ASP A CA 1
ATOM 983 C C . ASP A 1 130 ? 9.519 9.046 0.499 1.00 93.06 130 ASP A C 1
ATOM 985 O O . ASP A 1 130 ? 8.503 9.102 1.208 1.00 93.06 130 ASP A O 1
ATOM 989 N N . PRO A 1 131 ? 10.751 9.051 1.041 1.00 95.19 131 PRO A N 1
ATOM 990 C CA . PRO A 1 131 ? 10.980 9.002 2.482 1.00 95.19 131 PRO A CA 1
ATOM 991 C C . PRO A 1 131 ? 10.578 10.292 3.205 1.00 95.19 131 PRO A C 1
ATOM 993 O O . PRO A 1 131 ? 10.316 10.249 4.407 1.00 95.19 131 PRO A O 1
ATOM 996 N N . ALA A 1 132 ? 10.513 11.429 2.505 1.00 95.19 132 ALA A N 1
ATOM 997 C CA . ALA A 1 132 ? 10.165 12.719 3.096 1.00 95.19 132 ALA A CA 1
ATOM 998 C C . ALA A 1 132 ? 8.647 12.971 3.141 1.00 95.19 132 ALA A C 1
ATOM 1000 O O . ALA A 1 132 ? 8.190 13.758 3.969 1.00 95.19 132 ALA A O 1
ATOM 1001 N N . SER A 1 133 ? 7.867 12.317 2.276 1.00 93.88 133 SER A N 1
ATOM 1002 C CA . SER A 1 133 ? 6.439 12.603 2.096 1.00 93.88 133 SER A CA 1
ATOM 1003 C C . SER A 1 133 ? 5.536 11.377 2.181 1.00 93.88 133 SER A C 1
ATOM 1005 O O . SER A 1 133 ? 4.537 11.417 2.894 1.00 93.88 133 SER A O 1
ATOM 1007 N N . MET A 1 134 ? 5.868 10.274 1.513 1.00 94.44 134 MET A N 1
ATOM 1008 C CA . MET A 1 134 ? 4.962 9.128 1.409 1.00 94.44 134 MET A CA 1
ATOM 1009 C C . MET A 1 134 ? 5.173 8.116 2.528 1.00 94.44 134 MET A C 1
ATOM 1011 O O . MET A 1 134 ? 4.199 7.662 3.131 1.00 94.44 134 MET A O 1
ATOM 1015 N N . GLN A 1 135 ? 6.422 7.780 2.857 1.00 97.56 135 GLN A N 1
ATOM 1016 C CA . GLN A 1 135 ? 6.666 6.801 3.915 1.00 97.56 135 GLN A CA 1
ATOM 1017 C C . GLN A 1 135 ? 6.130 7.243 5.294 1.00 97.56 135 GLN A C 1
ATOM 1019 O O . GLN A 1 135 ? 5.530 6.409 5.975 1.00 97.56 135 GLN A O 1
ATOM 1024 N N . PRO A 1 136 ? 6.285 8.512 5.735 1.00 98.12 136 PRO A N 1
ATOM 1025 C CA . PRO A 1 136 ? 5.710 8.961 7.003 1.00 98.12 136 PRO A CA 1
ATOM 1026 C C . PRO A 1 136 ? 4.181 8.881 7.022 1.00 98.12 136 PRO A C 1
ATOM 1028 O O . PRO A 1 136 ? 3.612 8.498 8.036 1.00 98.12 136 PRO A O 1
ATOM 1031 N N . VAL A 1 137 ? 3.517 9.177 5.898 1.00 97.12 137 VAL A N 1
ATOM 1032 C CA . VAL A 1 137 ? 2.050 9.123 5.780 1.00 97.12 137 VAL A CA 1
ATOM 1033 C C . VAL A 1 137 ? 1.523 7.696 5.936 1.00 97.12 137 VAL A C 1
ATOM 1035 O O . VAL A 1 137 ? 0.534 7.483 6.631 1.00 97.12 137 VAL A O 1
ATOM 1038 N N . ILE A 1 138 ? 2.187 6.708 5.330 1.00 97.81 138 ILE A N 1
ATOM 1039 C CA . ILE A 1 138 ? 1.794 5.299 5.481 1.00 97.81 138 ILE A CA 1
ATOM 1040 C C . ILE A 1 138 ? 2.009 4.819 6.921 1.00 97.81 138 ILE A C 1
ATOM 1042 O O . ILE A 1 138 ? 1.129 4.164 7.478 1.00 97.81 138 ILE A O 1
ATOM 1046 N N . ARG A 1 139 ? 3.141 5.175 7.545 1.00 98.56 139 ARG A N 1
ATOM 1047 C CA . ARG A 1 139 ? 3.420 4.819 8.948 1.00 98.56 139 ARG A CA 1
ATOM 1048 C C . ARG A 1 139 ? 2.402 5.449 9.904 1.00 98.56 139 ARG A C 1
ATOM 1050 O O . ARG A 1 139 ? 1.838 4.730 10.722 1.00 98.56 139 ARG A O 1
ATOM 1057 N N . ASP A 1 140 ? 2.100 6.739 9.740 1.00 98.44 140 ASP A N 1
ATOM 1058 C CA . ASP A 1 140 ? 1.067 7.437 10.522 1.00 98.44 140 ASP A CA 1
ATOM 1059 C C . ASP A 1 140 ? -0.308 6.776 10.356 1.00 98.44 140 ASP A C 1
ATOM 1061 O O . ASP A 1 140 ? -1.007 6.544 11.340 1.00 98.44 140 ASP A O 1
ATOM 1065 N N . ALA A 1 141 ? -0.680 6.395 9.129 1.00 98.44 141 ALA A N 1
ATOM 1066 C CA . ALA A 1 141 ? -1.948 5.716 8.881 1.00 98.44 141 ALA A CA 1
ATOM 1067 C C . ALA A 1 141 ? -2.063 4.380 9.626 1.00 98.44 141 ALA A C 1
ATOM 1069 O O . ALA A 1 141 ? -3.111 4.100 10.209 1.00 98.44 141 ALA A O 1
ATOM 1070 N N . ILE A 1 142 ? -0.991 3.584 9.650 1.00 98.75 142 ILE A N 1
ATOM 1071 C CA . ILE A 1 142 ? -0.935 2.319 10.394 1.00 98.75 142 ILE A CA 1
ATOM 1072 C C . ILE A 1 142 ? -1.014 2.576 11.905 1.00 98.75 142 ILE A C 1
ATOM 1074 O O . ILE A 1 142 ? -1.800 1.933 12.603 1.00 98.75 142 ILE A O 1
ATOM 1078 N N . GLU A 1 143 ? -0.224 3.516 12.428 1.00 98.69 143 GLU A N 1
ATOM 1079 C CA . GLU A 1 143 ? -0.192 3.829 13.863 1.00 98.69 143 GLU A CA 1
ATOM 1080 C C . GLU A 1 143 ? -1.544 4.343 14.367 1.00 98.69 143 GLU A C 1
ATOM 1082 O O . GLU A 1 143 ? -2.043 3.879 15.394 1.00 98.69 143 GLU A O 1
ATOM 1087 N N . ARG A 1 144 ? -2.187 5.243 13.621 1.00 98.75 144 ARG A N 1
ATOM 1088 C CA . ARG A 1 144 ? -3.513 5.769 13.968 1.00 98.75 144 ARG A CA 1
ATOM 1089 C C . ARG A 1 144 ? -4.591 4.697 13.882 1.00 98.75 144 ARG A C 1
ATOM 1091 O O . ARG A 1 144 ? -5.395 4.589 14.807 1.00 98.75 144 ARG A O 1
ATOM 1098 N N . ALA A 1 145 ? -4.549 3.843 12.859 1.00 98.62 145 ALA A N 1
ATOM 1099 C CA . ALA A 1 145 ? -5.458 2.706 12.738 1.00 98.62 145 ALA A CA 1
ATOM 1100 C C . ALA A 1 145 ? -5.343 1.748 13.939 1.00 98.62 145 ALA A C 1
ATOM 1102 O O . ALA A 1 145 ? -6.366 1.341 14.495 1.00 98.62 145 ALA A O 1
ATOM 1103 N N . ARG A 1 146 ? -4.117 1.462 14.409 1.00 98.38 146 ARG A N 1
ATOM 1104 C CA . ARG A 1 146 ? -3.864 0.658 15.624 1.00 98.38 146 ARG A CA 1
ATOM 1105 C C . ARG A 1 146 ? -4.401 1.313 16.900 1.00 98.38 146 ARG A C 1
ATOM 1107 O O . ARG A 1 146 ? -4.758 0.614 17.844 1.00 98.38 146 ARG A O 1
ATOM 1114 N N . LEU A 1 147 ? -4.489 2.642 16.926 1.00 98.31 147 LEU A N 1
ATOM 1115 C CA . LEU A 1 147 ? -5.089 3.420 18.016 1.00 98.31 147 LEU A CA 1
ATOM 1116 C C . LEU A 1 147 ? -6.612 3.599 17.871 1.00 98.31 147 LEU A C 1
ATOM 1118 O O . LEU A 1 147 ? -7.223 4.295 18.684 1.00 98.31 147 LEU A O 1
ATOM 1122 N N . GLY A 1 148 ? -7.235 2.968 16.871 1.00 98.06 148 GLY A N 1
ATOM 1123 C CA . GLY A 1 148 ? -8.679 3.031 16.635 1.00 98.06 148 GLY A CA 1
ATOM 1124 C C . GLY A 1 148 ? -9.142 4.254 15.840 1.00 98.06 148 GLY A C 1
ATOM 1125 O O . GLY A 1 148 ? -10.331 4.566 15.852 1.00 98.06 148 GLY A O 1
ATOM 1126 N N . ASP A 1 149 ? -8.234 4.951 15.157 1.00 98.50 149 ASP A N 1
ATOM 1127 C CA . ASP A 1 149 ? -8.550 6.053 14.246 1.00 98.50 149 ASP A CA 1
ATOM 1128 C C . ASP A 1 149 ? -8.317 5.626 12.781 1.00 98.50 149 ASP A C 1
ATOM 1130 O O . ASP A 1 149 ? -7.174 5.622 12.316 1.00 98.50 149 ASP A O 1
ATOM 1134 N N . PRO A 1 150 ? -9.379 5.303 12.017 1.00 98.31 150 PRO A N 1
ATOM 1135 C CA . PRO A 1 150 ? -9.250 4.837 10.638 1.00 98.31 150 PRO A CA 1
ATOM 1136 C C . PRO A 1 150 ? -9.048 5.981 9.631 1.00 98.31 150 PRO A C 1
ATOM 1138 O O . PRO A 1 150 ? -8.870 5.720 8.443 1.00 98.31 150 PRO A O 1
ATOM 1141 N N . SER A 1 151 ? -9.097 7.253 10.051 1.00 98.44 151 SER A N 1
ATOM 1142 C CA . SER A 1 151 ? -9.211 8.395 9.126 1.00 98.44 151 SER A CA 1
ATOM 1143 C C . SER A 1 151 ? -8.025 8.536 8.167 1.00 98.44 151 SER A C 1
ATOM 1145 O O . SER A 1 151 ? -8.205 8.854 6.990 1.00 98.44 151 SER A O 1
ATOM 1147 N N . ALA A 1 152 ? -6.810 8.261 8.639 1.00 97.94 152 ALA A N 1
ATOM 1148 C CA . ALA A 1 152 ? -5.617 8.287 7.802 1.00 97.94 152 ALA A CA 1
ATOM 1149 C C . ALA A 1 152 ? -5.588 7.104 6.816 1.00 97.94 152 ALA A C 1
ATOM 1151 O O . ALA A 1 152 ? -5.250 7.299 5.648 1.00 97.94 152 ALA A O 1
ATOM 1152 N N . MET A 1 153 ? -6.034 5.915 7.242 1.00 98.19 153 MET A N 1
ATOM 1153 C CA . MET A 1 153 ? -6.185 4.745 6.367 1.00 98.19 153 MET A CA 1
ATOM 1154 C C . MET A 1 153 ? -7.241 4.983 5.275 1.00 98.19 153 MET A C 1
ATOM 1156 O O . MET A 1 153 ? -7.017 4.663 4.105 1.00 98.19 153 MET A O 1
ATOM 1160 N N . GLN A 1 154 ? -8.359 5.619 5.636 1.00 97.88 154 GLN A N 1
ATOM 1161 C CA . GLN A 1 154 ? -9.399 6.037 4.695 1.00 97.88 154 GLN A CA 1
ATOM 1162 C C . GLN A 1 154 ? -8.825 6.986 3.641 1.00 97.88 154 GLN A C 1
ATOM 1164 O O . GLN A 1 154 ? -8.994 6.752 2.449 1.00 97.88 154 GLN A O 1
ATOM 1169 N N . SER A 1 155 ? -8.076 8.006 4.069 1.00 96.88 155 SER A N 1
ATOM 1170 C CA . SER A 1 155 ? -7.461 8.988 3.169 1.00 96.88 155 SER A CA 1
ATOM 1171 C C . SER A 1 155 ? -6.533 8.342 2.131 1.00 96.88 155 SER A C 1
ATOM 1173 O O . SER A 1 155 ? -6.657 8.603 0.931 1.00 96.88 155 SER A O 1
ATOM 1175 N N . ILE A 1 156 ? -5.629 7.453 2.562 1.00 95.94 156 ILE A N 1
ATOM 1176 C CA . ILE A 1 156 ? -4.675 6.809 1.644 1.00 95.94 156 ILE A CA 1
ATOM 1177 C C . ILE A 1 156 ? -5.329 5.773 0.725 1.00 95.94 156 ILE A C 1
ATOM 1179 O O . ILE A 1 156 ? -4.811 5.532 -0.369 1.00 95.94 156 ILE A O 1
ATOM 1183 N N . THR A 1 157 ? -6.445 5.180 1.152 1.00 95.62 157 THR A N 1
ATOM 1184 C CA . THR A 1 157 ? -7.231 4.250 0.334 1.00 95.62 157 THR A CA 1
ATOM 1185 C C . THR A 1 157 ? -8.043 5.027 -0.700 1.00 95.62 157 THR A C 1
ATOM 1187 O O . THR A 1 157 ?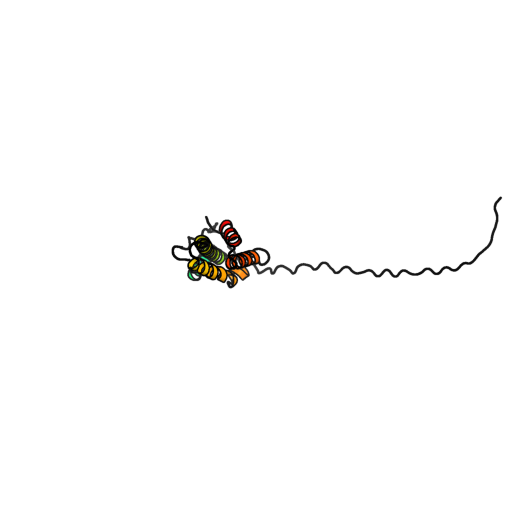 -7.976 4.738 -1.891 1.00 95.62 157 THR A O 1
ATOM 1190 N N . ASP A 1 158 ? -8.723 6.101 -0.295 1.00 93.88 158 ASP A N 1
ATOM 1191 C CA . ASP A 1 158 ? -9.540 6.908 -1.202 1.00 93.88 158 ASP A CA 1
ATOM 1192 C C . ASP A 1 158 ? -8.740 7.625 -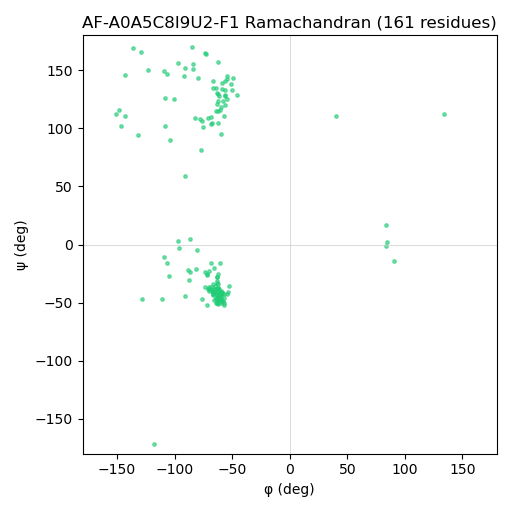2.285 1.00 93.88 158 ASP A C 1
ATOM 1194 O O . ASP A 1 158 ? -9.223 7.737 -3.414 1.00 93.88 158 ASP A O 1
ATOM 1198 N N . GLY A 1 159 ? -7.553 8.127 -1.938 1.00 90.56 159 GLY A N 1
ATOM 1199 C CA . GLY A 1 159 ? -6.696 8.870 -2.861 1.00 90.56 159 GLY A CA 1
ATOM 1200 C C . GLY A 1 159 ? -5.734 8.003 -3.674 1.00 90.56 159 GLY A C 1
ATOM 1201 O O . GLY A 1 159 ? -5.257 8.450 -4.713 1.00 90.56 159 GLY A O 1
ATOM 1202 N N . GLY A 1 160 ? -5.419 6.791 -3.206 1.00 83.94 160 GLY A N 1
ATOM 1203 C CA . GLY A 1 160 ? -4.356 5.956 -3.781 1.00 83.94 160 GLY A CA 1
ATOM 1204 C C . GLY A 1 160 ? -4.830 4.715 -4.536 1.00 83.94 160 GLY A C 1
ATOM 1205 O O . GLY A 1 160 ? -4.011 4.061 -5.191 1.00 83.94 160 GLY A O 1
ATOM 1206 N N . CYS A 1 161 ? -6.115 4.373 -4.437 1.00 91.31 161 CYS A N 1
ATOM 1207 C CA . CYS A 1 161 ? -6.644 3.120 -4.963 1.00 91.31 161 CYS A CA 1
ATOM 1208 C C . CYS A 1 161 ? -7.478 3.305 -6.231 1.00 91.31 161 CYS A C 1
ATOM 1210 O O . CYS A 1 161 ? -8.142 4.335 -6.380 1.00 91.31 161 CYS A O 1
ATOM 1212 N N . PRO A 1 162 ? -7.451 2.321 -7.154 1.00 79.38 162 PRO A N 1
ATOM 1213 C CA . PRO A 1 162 ? -8.383 2.292 -8.277 1.00 79.38 162 PRO A CA 1
ATOM 1214 C C . PRO A 1 162 ? -9.832 2.360 -7.772 1.00 79.38 162 PRO A C 1
ATOM 1216 O O . PRO A 1 162 ? -10.134 1.835 -6.699 1.00 79.38 162 PRO A O 1
ATOM 1219 N N . LYS A 1 163 ? -10.704 3.026 -8.533 1.00 70.69 163 LYS A N 1
ATOM 1220 C CA . LYS A 1 163 ? -12.141 3.139 -8.252 1.00 70.69 163 LYS A CA 1
ATOM 1221 C C . LYS A 1 163 ? -12.936 2.195 -9.141 1.00 70.69 163 LYS A C 1
ATOM 1223 O O . LYS A 1 163 ? -12.517 2.018 -10.307 1.00 70.69 163 LYS A O 1
#

Radius of gyration: 31.84 Å; Cα contacts (8 Å, |Δi|>4): 148; chains: 1; bounding box: 66×106×53 Å

Mean predicted aligned error: 12.05 Å

Solvent-accessible surface area (backbone atoms only — not comparable to full-atom values): 10150 Å² total; per-residue (Å²): 134,91,85,84,90,82,89,81,92,75,91,77,86,81,81,80,81,79,79,79,79,77,79,74,80,74,82,79,73,76,77,79,74,83,76,69,83,85,51,72,40,48,40,67,59,33,52,50,38,19,52,60,39,46,75,70,49,81,62,55,91,95,61,76,87,73,83,84,85,73,95,46,81,88,38,77,38,52,67,62,48,19,33,50,52,32,53,46,54,39,48,34,49,25,44,49,48,18,62,70,20,56,95,77,35,68,66,58,16,51,51,25,44,57,59,44,54,51,48,77,78,36,68,60,44,69,74,73,34,51,75,90,62,46,44,56,52,55,52,49,18,48,55,36,38,75,72,73,39,53,64,51,43,49,50,57,37,71,77,68,39,92,130